Protein AF-A0A7S2WG64-F1 (afdb_monomer_lite)

Organism: NCBI:txid49252

pLDDT: mean 85.02, std 13.01, range [34.84, 96.38]

Structure (mmCIF, N/CA/C/O backbone):
data_AF-A0A7S2WG64-F1
#
_entry.id   AF-A0A7S2WG64-F1
#
loop_
_atom_site.group_PDB
_atom_site.id
_atom_site.type_symbol
_atom_site.label_atom_id
_atom_site.label_alt_id
_atom_site.label_comp_id
_atom_site.label_asym_id
_atom_site.label_entity_id
_atom_site.label_seq_id
_atom_site.pdbx_PDB_ins_code
_atom_site.Cartn_x
_atom_site.Cartn_y
_atom_site.Cartn_z
_atom_site.occupancy
_atom_site.B_iso_or_equiv
_atom_site.auth_seq_id
_atom_site.auth_comp_id
_atom_site.auth_asym_id
_atom_site.auth_atom_id
_atom_site.pdbx_PDB_model_num
ATOM 1 N N . GLY A 1 1 ? -9.092 -29.461 -6.034 1.00 37.94 1 GLY A N 1
ATOM 2 C CA . GLY A 1 1 ? -9.936 -28.316 -5.658 1.00 37.94 1 GLY A CA 1
ATOM 3 C C . GLY A 1 1 ? -10.326 -27.596 -6.922 1.00 37.94 1 GLY A C 1
ATOM 4 O O . GLY A 1 1 ? -9.436 -27.170 -7.643 1.00 37.94 1 GLY A O 1
ATOM 5 N N . ALA A 1 2 ? -11.615 -27.553 -7.245 1.00 40.12 2 ALA A N 1
ATOM 6 C CA . ALA A 1 2 ? -12.096 -26.794 -8.390 1.00 40.12 2 ALA A CA 1
ATOM 7 C C . ALA A 1 2 ? -12.189 -25.322 -7.969 1.00 40.12 2 ALA A C 1
ATOM 9 O O . ALA A 1 2 ? -13.076 -24.960 -7.202 1.00 40.12 2 ALA A O 1
ATOM 10 N N . PHE A 1 3 ? -11.237 -24.498 -8.409 1.00 48.03 3 PHE A N 1
ATOM 11 C CA . PHE A 1 3 ? -11.388 -23.047 -8.340 1.00 48.03 3 PHE A CA 1
ATOM 12 C C . PHE A 1 3 ? -12.544 -22.664 -9.262 1.00 48.03 3 PHE A C 1
ATOM 14 O O . PHE A 1 3 ? -12.529 -22.994 -10.450 1.00 48.03 3 PHE A O 1
ATOM 21 N N . ASN A 1 4 ? -13.569 -22.025 -8.705 1.00 42.00 4 ASN A N 1
ATOM 22 C CA . ASN A 1 4 ? -14.711 -21.574 -9.479 1.00 42.00 4 ASN A CA 1
ATOM 23 C C . ASN A 1 4 ? -14.292 -20.348 -10.305 1.00 42.00 4 ASN A C 1
ATOM 25 O O . ASN A 1 4 ? -14.111 -19.258 -9.776 1.00 42.00 4 ASN A O 1
ATOM 29 N N . THR A 1 5 ? -14.086 -20.536 -11.606 1.00 48.66 5 THR A N 1
ATOM 30 C CA . THR A 1 5 ? -13.550 -19.520 -12.531 1.00 48.66 5 THR A CA 1
ATOM 31 C C . THR A 1 5 ? -14.587 -18.483 -12.980 1.00 48.66 5 THR A C 1
ATOM 33 O O . THR A 1 5 ? -14.301 -17.667 -13.853 1.00 48.66 5 THR A O 1
ATOM 36 N N . THR A 1 6 ? -15.787 -18.486 -12.390 1.00 53.03 6 THR A N 1
ATOM 37 C CA . THR A 1 6 ? -16.859 -17.521 -12.686 1.00 53.03 6 THR A CA 1
ATOM 38 C C . THR A 1 6 ? -16.843 -16.272 -11.805 1.00 53.03 6 THR A C 1
ATOM 40 O O . THR A 1 6 ? -17.681 -15.392 -11.999 1.00 53.03 6 THR A O 1
ATOM 43 N N . GLU A 1 7 ? -15.941 -16.172 -10.826 1.00 57.94 7 GLU A N 1
ATOM 44 C CA . GLU A 1 7 ? -15.803 -14.951 -10.026 1.00 57.94 7 GLU A CA 1
ATOM 45 C C . GLU A 1 7 ? -15.324 -13.781 -10.898 1.00 57.94 7 GLU A C 1
ATOM 47 O O . GLU A 1 7 ? -14.454 -13.927 -11.762 1.00 57.94 7 GLU A O 1
ATOM 52 N N . ARG A 1 8 ? -15.931 -12.601 -10.706 1.00 59.97 8 ARG A N 1
ATOM 53 C CA . ARG A 1 8 ? -15.567 -11.398 -11.462 1.00 59.97 8 ARG A CA 1
ATOM 54 C C . ARG A 1 8 ? -14.109 -11.052 -11.173 1.00 59.97 8 ARG A C 1
ATOM 56 O O . ARG A 1 8 ? -13.740 -10.757 -10.041 1.00 59.97 8 ARG A O 1
ATOM 63 N N . LYS A 1 9 ? -13.291 -11.048 -12.225 1.00 69.25 9 LYS A N 1
ATOM 64 C CA . LYS A 1 9 ? -11.920 -10.540 -12.175 1.00 69.25 9 LYS A CA 1
ATOM 65 C C . LYS A 1 9 ? -11.950 -9.089 -11.676 1.00 69.25 9 LYS A C 1
ATOM 67 O O . LYS A 1 9 ? -12.721 -8.298 -12.214 1.00 69.25 9 LYS A O 1
ATOM 72 N N . HIS A 1 10 ? -11.102 -8.755 -10.701 1.00 81.25 10 HIS A N 1
ATOM 73 C CA . HIS A 1 10 ? -10.956 -7.391 -10.169 1.00 81.25 10 HIS A CA 1
ATOM 74 C C . HIS A 1 10 ? -12.250 -6.818 -9.563 1.00 81.25 10 HIS A C 1
ATOM 76 O O . HIS A 1 10 ? -12.672 -5.716 -9.909 1.00 81.25 10 HIS A O 1
ATOM 82 N N . ALA A 1 11 ? -12.914 -7.584 -8.703 1.00 84.88 11 ALA A N 1
ATOM 83 C CA . ALA A 1 11 ? -14.131 -7.144 -8.036 1.00 84.88 11 ALA A CA 1
ATOM 84 C C . ALA A 1 11 ? -14.027 -7.327 -6.526 1.00 84.88 11 ALA A C 1
ATOM 86 O O . ALA A 1 11 ? -13.289 -8.185 -6.042 1.00 84.88 11 ALA A O 1
ATOM 87 N N . ASP A 1 12 ? -14.816 -6.536 -5.811 1.00 89.00 12 ASP A N 1
ATOM 88 C CA . ASP A 1 12 ? -15.010 -6.707 -4.381 1.00 89.00 12 ASP A CA 1
ATOM 89 C C . ASP A 1 12 ? -15.792 -7.989 -4.100 1.00 89.00 12 ASP A C 1
ATOM 91 O O . ASP A 1 12 ? -16.709 -8.358 -4.844 1.00 89.00 12 ASP A O 1
ATOM 95 N N . ILE A 1 13 ? -15.440 -8.659 -3.007 1.00 89.81 13 ILE A N 1
ATOM 96 C CA . ILE A 1 13 ? -16.068 -9.910 -2.589 1.00 89.81 13 ILE A CA 1
ATOM 97 C C . ILE A 1 13 ? -16.433 -9.791 -1.115 1.00 89.81 13 ILE A C 1
ATOM 99 O O . ILE A 1 13 ? -15.607 -9.406 -0.293 1.00 89.81 13 ILE A O 1
ATOM 103 N N . LEU A 1 14 ? -17.667 -10.151 -0.777 1.00 89.31 14 LEU A N 1
ATOM 104 C CA . LEU A 1 14 ? -18.122 -10.277 0.600 1.00 89.31 14 LEU A CA 1
ATOM 105 C C . LEU A 1 14 ? -18.472 -11.739 0.862 1.00 89.31 14 LEU A C 1
ATOM 107 O O . LEU A 1 14 ? -19.329 -12.307 0.185 1.00 89.31 14 LEU A O 1
ATOM 111 N N . ILE A 1 15 ? -17.807 -12.340 1.843 1.00 89.50 15 ILE A N 1
ATOM 112 C CA . ILE A 1 15 ? -18.024 -13.726 2.257 1.00 89.50 15 ILE A CA 1
ATOM 113 C C . ILE A 1 15 ? -18.301 -13.740 3.759 1.00 89.50 15 ILE A C 1
ATOM 115 O O . ILE A 1 15 ? -17.719 -12.975 4.525 1.00 89.50 15 ILE A O 1
ATOM 119 N N . SER A 1 16 ? -19.196 -14.618 4.200 1.00 90.62 16 SER A N 1
ATOM 120 C CA . SER A 1 16 ? -19.395 -14.908 5.621 1.00 90.62 16 SER A CA 1
ATOM 121 C C . SER A 1 16 ? -19.211 -16.401 5.867 1.00 90.62 16 SER A C 1
ATOM 123 O O . SER A 1 16 ? -19.825 -17.221 5.185 1.00 90.62 16 SER A O 1
ATOM 125 N N . ILE A 1 17 ? -18.338 -16.754 6.810 1.00 89.44 17 ILE A N 1
ATOM 126 C CA . ILE A 1 17 ? -18.027 -18.133 7.201 1.00 89.44 17 ILE A CA 1
ATOM 127 C C . ILE A 1 17 ? -18.293 -18.251 8.703 1.00 89.44 17 ILE A C 1
ATOM 129 O O . ILE A 1 17 ? -17.467 -17.852 9.522 1.00 89.44 17 ILE A O 1
ATOM 133 N N . GLY A 1 18 ? -19.468 -18.773 9.065 1.00 91.31 18 GLY A N 1
ATOM 134 C CA . GLY A 1 18 ? -19.950 -18.706 10.447 1.00 91.31 18 GLY A CA 1
ATOM 135 C C . GLY A 1 18 ? -20.104 -17.248 10.883 1.00 91.31 18 GLY A C 1
ATOM 136 O O . GLY A 1 18 ? -20.758 -16.471 10.189 1.00 91.31 18 GLY A O 1
ATOM 137 N N . ASP A 1 19 ? -19.446 -16.881 11.981 1.00 89.75 19 ASP A N 1
ATOM 138 C CA . ASP A 1 19 ? -19.442 -15.513 12.514 1.00 89.75 19 ASP A CA 1
ATOM 139 C C . ASP A 1 19 ? -18.352 -14.621 11.890 1.00 89.75 19 ASP A C 1
ATOM 141 O O . ASP A 1 19 ? -18.308 -13.417 12.141 1.00 89.75 19 ASP A O 1
ATOM 145 N N . ILE A 1 20 ? -17.475 -15.187 11.051 1.00 88.88 20 ILE A N 1
ATOM 146 C CA . ILE A 1 20 ? -16.401 -14.445 10.386 1.00 88.88 20 ILE A CA 1
ATOM 147 C C . ILE A 1 20 ? -16.964 -13.763 9.142 1.00 88.88 20 ILE A C 1
ATOM 149 O O . ILE A 1 20 ? -17.446 -14.430 8.223 1.00 88.88 20 ILE A O 1
ATOM 153 N N . LYS A 1 21 ? -16.841 -12.436 9.076 1.00 90.88 21 LYS A N 1
ATOM 154 C CA . LYS A 1 21 ? -17.128 -11.641 7.877 1.00 90.88 21 LYS A CA 1
ATOM 155 C C . LYS A 1 21 ? -15.815 -11.262 7.204 1.00 90.88 21 LYS A C 1
ATOM 157 O O . LYS A 1 21 ? -14.986 -10.588 7.802 1.00 90.88 21 LYS A O 1
ATOM 162 N N . LEU A 1 22 ? -15.634 -11.697 5.961 1.00 91.31 22 LEU A N 1
ATOM 163 C CA . LEU A 1 22 ? -14.474 -11.373 5.141 1.00 91.31 22 LEU A CA 1
ATOM 164 C C . LEU A 1 22 ? -14.907 -10.466 3.991 1.00 91.31 22 LEU A C 1
ATOM 166 O O . LEU A 1 22 ? -15.726 -10.862 3.160 1.00 91.31 22 LEU A O 1
ATOM 170 N N . THR A 1 23 ? -14.305 -9.285 3.920 1.00 91.94 23 THR A N 1
ATOM 171 C CA . THR A 1 23 ? -14.476 -8.356 2.802 1.00 91.94 23 THR A CA 1
ATOM 172 C C . THR A 1 23 ? -13.160 -8.248 2.048 1.00 91.94 23 THR A C 1
ATOM 174 O O . THR A 1 23 ? -12.160 -7.786 2.588 1.00 91.94 23 THR A O 1
ATOM 177 N N . PHE A 1 24 ? -13.160 -8.660 0.787 1.00 92.25 24 PHE A N 1
ATOM 178 C CA . PHE A 1 24 ? -12.094 -8.371 -0.157 1.00 92.25 24 PHE A CA 1
ATOM 179 C C . PHE A 1 24 ? -12.447 -7.099 -0.924 1.00 92.25 24 PHE A C 1
ATOM 181 O O . PHE A 1 24 ? -13.519 -7.020 -1.528 1.00 92.25 24 PHE A O 1
ATOM 188 N N . ARG A 1 25 ? -11.541 -6.122 -0.913 1.00 93.44 25 ARG A N 1
ATOM 189 C CA . ARG A 1 25 ? -11.639 -4.896 -1.711 1.00 93.44 25 ARG A CA 1
ATOM 190 C C . ARG A 1 25 ? -10.555 -4.927 -2.777 1.00 93.44 25 ARG A C 1
ATOM 192 O O . ARG A 1 25 ? -9.377 -5.069 -2.449 1.00 93.44 25 ARG A O 1
ATOM 199 N N . TRP A 1 26 ? -10.935 -4.807 -4.044 1.00 92.94 26 TRP A N 1
ATOM 200 C CA . TRP A 1 26 ? -9.958 -4.722 -5.124 1.00 92.94 26 TRP A CA 1
ATOM 201 C C . TRP A 1 26 ? -9.376 -3.305 -5.188 1.00 92.94 26 TRP A C 1
ATOM 203 O O . TRP A 1 26 ? -9.976 -2.401 -5.763 1.00 92.94 26 TRP A O 1
ATOM 213 N N . ALA A 1 27 ? -8.192 -3.129 -4.602 1.00 94.44 27 ALA A N 1
ATOM 214 C CA . ALA A 1 27 ? -7.471 -1.859 -4.543 1.00 94.44 27 ALA A CA 1
ATOM 215 C C . ALA A 1 27 ? -6.012 -2.055 -5.008 1.00 94.44 27 ALA A C 1
ATOM 217 O O . ALA A 1 27 ? -5.118 -2.274 -4.184 1.00 94.44 27 ALA A O 1
ATOM 218 N N . PRO A 1 28 ? -5.758 -2.083 -6.329 1.00 91.88 28 PRO A N 1
ATOM 219 C CA . PRO A 1 28 ? -4.456 -2.462 -6.867 1.00 91.88 28 PRO A CA 1
ATOM 220 C C . PRO A 1 28 ? -3.370 -1.411 -6.622 1.00 91.88 28 PRO A C 1
ATOM 222 O O . PRO A 1 28 ? -2.216 -1.791 -6.445 1.00 91.88 28 PRO A O 1
ATOM 225 N N . LEU A 1 29 ? -3.712 -0.119 -6.610 1.00 94.25 29 LEU A N 1
ATOM 226 C CA . LEU A 1 29 ? -2.751 0.971 -6.440 1.00 94.25 29 LEU A CA 1
ATOM 227 C C . LEU A 1 29 ? -2.775 1.527 -5.013 1.00 94.25 29 LEU A C 1
ATOM 229 O O . LEU A 1 29 ? -3.802 1.487 -4.333 1.00 94.25 29 LEU A O 1
ATOM 233 N N . ALA A 1 30 ? -1.676 2.147 -4.586 1.00 93.62 30 ALA A N 1
ATOM 234 C CA . ALA A 1 30 ? -1.572 2.819 -3.291 1.00 93.62 30 ALA A CA 1
ATOM 235 C C . ALA A 1 30 ? -2.653 3.895 -3.092 1.00 93.62 30 ALA A C 1
ATOM 237 O O . ALA A 1 30 ? -3.121 4.102 -1.974 1.00 93.62 30 ALA A O 1
ATOM 238 N N . VAL A 1 31 ? -3.080 4.562 -4.170 1.00 95.19 31 VAL A N 1
ATOM 239 C CA . VAL A 1 31 ? -4.172 5.547 -4.125 1.00 95.19 31 VAL A CA 1
ATOM 240 C C . VAL A 1 31 ? -5.526 4.885 -3.858 1.00 95.19 31 VAL A C 1
ATOM 242 O O . VAL A 1 31 ? -6.316 5.408 -3.075 1.00 95.19 31 VAL A O 1
ATOM 245 N N . ASP A 1 32 ? -5.772 3.707 -4.433 1.00 95.69 32 ASP A N 1
ATOM 246 C CA . ASP A 1 32 ? -7.004 2.949 -4.203 1.00 95.69 32 ASP A CA 1
ATOM 247 C C . ASP A 1 32 ? -7.038 2.432 -2.762 1.00 95.69 32 ASP A C 1
ATOM 249 O O . ASP A 1 32 ? -8.048 2.548 -2.072 1.00 95.69 32 ASP A O 1
ATOM 253 N N . GLN A 1 33 ? -5.902 1.918 -2.283 1.00 95.44 33 GLN A N 1
ATOM 254 C CA . GLN A 1 33 ? -5.737 1.424 -0.914 1.00 95.44 33 GLN A CA 1
ATOM 255 C C . GLN A 1 33 ? -5.942 2.545 0.103 1.00 95.44 33 GLN A C 1
ATOM 257 O O . GLN A 1 33 ? -6.618 2.344 1.108 1.00 95.44 33 GLN A O 1
ATOM 262 N N . LEU A 1 34 ? -5.409 3.738 -0.182 1.00 96.00 34 LEU A N 1
ATOM 263 C CA . LEU A 1 34 ? -5.615 4.931 0.633 1.00 96.00 34 LEU A CA 1
ATOM 264 C C . LEU A 1 34 ? -7.097 5.300 0.725 1.00 96.00 34 LEU A C 1
ATOM 266 O O . LEU A 1 34 ? -7.585 5.574 1.818 1.00 96.00 34 LEU A O 1
ATOM 270 N N . ASN A 1 35 ? -7.809 5.301 -0.402 1.00 96.38 35 ASN A N 1
ATOM 271 C CA . ASN A 1 35 ? -9.234 5.630 -0.427 1.00 96.38 35 ASN A CA 1
ATOM 272 C C . ASN A 1 35 ? -10.057 4.607 0.366 1.00 96.38 35 ASN A C 1
ATOM 274 O O . ASN A 1 35 ? -10.860 4.999 1.206 1.00 96.38 35 ASN A O 1
ATOM 278 N N . VAL A 1 36 ? -9.798 3.309 0.175 1.00 95.06 36 VAL A N 1
ATOM 279 C CA . VAL A 1 36 ? -10.476 2.247 0.935 1.00 95.06 36 VAL A CA 1
ATOM 280 C C . VAL A 1 36 ? -10.195 2.371 2.433 1.00 95.06 36 VAL A C 1
ATOM 282 O O . VA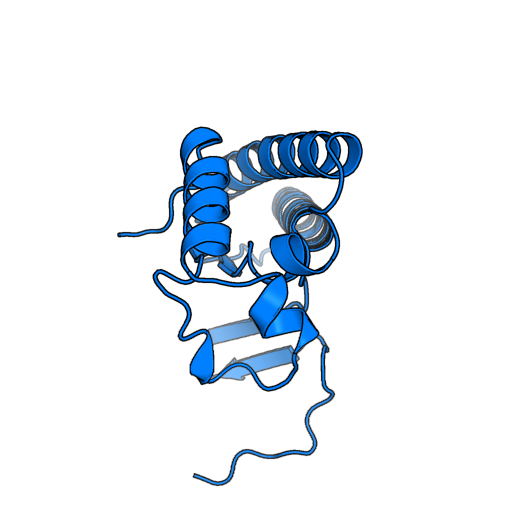L A 1 36 ? -11.107 2.210 3.239 1.00 95.06 36 VAL A O 1
ATOM 285 N N . LEU A 1 37 ? -8.957 2.675 2.830 1.00 94.19 37 LEU A N 1
ATOM 286 C CA . LEU A 1 37 ? -8.614 2.794 4.245 1.00 94.19 37 LEU A CA 1
ATOM 287 C C . LEU A 1 37 ? -9.265 4.021 4.900 1.00 94.19 37 LEU A C 1
ATOM 289 O O . LEU A 1 37 ? -9.743 3.915 6.027 1.00 94.19 37 LEU A O 1
ATOM 293 N N . LYS A 1 38 ? -9.367 5.146 4.177 1.00 94.94 38 LYS A N 1
ATOM 294 C CA . LYS A 1 38 ? -10.130 6.324 4.623 1.00 94.94 38 LYS A CA 1
ATOM 295 C C . LYS A 1 38 ? -11.601 5.993 4.844 1.00 94.94 38 LYS A C 1
ATOM 297 O O . LYS A 1 38 ? -12.124 6.286 5.911 1.00 94.94 38 LYS A O 1
ATOM 302 N N . GLU A 1 39 ? -12.242 5.321 3.886 1.00 92.50 39 GLU A N 1
ATOM 303 C CA . GLU A 1 39 ? -13.641 4.888 4.018 1.00 92.50 39 GLU A CA 1
ATOM 304 C C . GLU A 1 39 ? -13.851 4.001 5.258 1.00 92.50 39 GLU A C 1
ATOM 306 O O . GLU A 1 39 ? -14.831 4.167 5.985 1.00 92.50 39 GLU A O 1
ATOM 311 N N . LEU A 1 40 ? -12.925 3.073 5.526 1.00 90.50 40 LEU A N 1
ATOM 312 C CA . LEU A 1 40 ? -12.981 2.198 6.703 1.00 90.50 40 LEU A CA 1
ATOM 313 C C . LEU A 1 40 ? -12.806 2.971 8.017 1.00 90.50 40 LEU A C 1
ATOM 315 O O . LEU A 1 40 ? -13.531 2.715 8.984 1.00 90.50 40 LEU A O 1
ATOM 319 N N . ASN A 1 41 ? -11.868 3.917 8.051 1.00 91.06 41 ASN A N 1
ATOM 320 C CA . ASN A 1 41 ? -11.619 4.761 9.217 1.00 91.06 41 ASN A CA 1
ATOM 321 C C . ASN A 1 41 ? -12.825 5.670 9.509 1.00 91.06 41 ASN A C 1
ATOM 323 O O . ASN A 1 41 ? -13.295 5.720 10.645 1.00 91.06 41 ASN A O 1
ATOM 327 N N . GLU A 1 42 ? -13.395 6.304 8.482 1.00 89.50 42 GLU A N 1
ATOM 328 C CA . GLU A 1 42 ? -14.597 7.142 8.591 1.00 89.50 42 GLU A CA 1
ATOM 329 C C . GLU A 1 42 ? -15.827 6.341 9.051 1.00 89.50 42 GLU A C 1
ATOM 331 O O . GLU A 1 42 ? -16.597 6.794 9.904 1.00 89.50 42 GLU A O 1
ATOM 336 N N . ALA A 1 43 ? -16.012 5.124 8.529 1.00 84.81 43 ALA A N 1
ATOM 337 C CA . ALA A 1 43 ? -17.106 4.248 8.942 1.00 84.81 43 ALA A CA 1
ATOM 338 C C . ALA A 1 43 ? -16.976 3.814 10.412 1.00 84.81 43 ALA A C 1
ATOM 340 O O . ALA A 1 43 ? -17.981 3.726 11.123 1.00 84.81 43 ALA A O 1
ATOM 341 N N . SER A 1 44 ? -15.750 3.595 10.886 1.00 78.50 44 SER A N 1
ATOM 342 C CA . SER A 1 44 ? -15.469 3.206 12.273 1.00 78.50 44 SER A CA 1
ATOM 343 C C . SER A 1 44 ? -15.713 4.355 13.262 1.00 78.50 44 SER A C 1
ATOM 345 O O . SER A 1 44 ? -16.256 4.129 14.344 1.00 78.50 44 SER A O 1
ATOM 347 N N . ASP A 1 45 ? -15.431 5.601 12.865 1.00 72.69 45 ASP A N 1
ATOM 348 C CA . ASP A 1 45 ? -15.759 6.798 13.657 1.00 72.69 45 ASP A CA 1
ATOM 349 C C . ASP A 1 45 ? -17.280 7.028 13.792 1.00 72.69 45 ASP A C 1
ATOM 351 O O . ASP A 1 45 ? -17.750 7.648 14.752 1.00 72.69 45 ASP A O 1
ATOM 355 N N . SER A 1 46 ? -18.086 6.493 12.868 1.00 65.06 46 SER A N 1
ATOM 356 C CA . SER A 1 46 ? -19.536 6.738 12.792 1.00 65.06 46 SER A CA 1
ATOM 357 C C . SER A 1 46 ? -20.406 5.993 13.830 1.00 65.06 46 SER A C 1
ATOM 359 O O . SER A 1 46 ? -21.634 6.034 13.744 1.00 65.06 46 SER A O 1
ATOM 361 N N . LYS A 1 47 ? -19.812 5.361 14.858 1.00 54.88 47 LYS A N 1
ATOM 362 C CA . LYS A 1 47 ? -20.501 4.565 15.908 1.00 54.88 47 LYS A CA 1
ATOM 363 C C . LYS A 1 47 ? -21.364 3.409 15.376 1.00 54.88 47 LYS A C 1
ATOM 365 O O . LYS A 1 47 ? -22.317 2.999 16.039 1.00 54.88 47 LYS A O 1
ATOM 370 N N . SER A 1 48 ? -21.058 2.878 14.193 1.00 57.53 48 SER A N 1
ATOM 371 C CA . SER A 1 48 ? -21.654 1.614 13.757 1.00 57.53 48 SER A CA 1
ATOM 372 C C . SER A 1 48 ? -21.006 0.461 14.538 1.00 57.53 48 SER A C 1
ATOM 374 O O . SER A 1 48 ? -19.786 0.420 14.659 1.00 57.53 48 SER A O 1
ATOM 376 N N . ASP A 1 49 ? -21.807 -0.467 15.068 1.00 54.59 49 ASP A N 1
ATOM 377 C CA . ASP A 1 49 ? -21.373 -1.615 15.895 1.00 54.59 49 ASP A CA 1
ATOM 378 C C . ASP A 1 49 ? -20.445 -2.622 15.172 1.00 54.59 49 ASP A C 1
ATOM 380 O O . ASP A 1 49 ? -20.119 -3.673 15.721 1.00 54.59 49 ASP A O 1
ATOM 384 N N . SER A 1 50 ? -20.017 -2.352 13.934 1.00 61.75 50 SER A N 1
ATOM 385 C CA . SER A 1 50 ? -19.061 -3.193 13.213 1.00 61.75 50 SER A CA 1
ATOM 386 C C . SER A 1 50 ? -17.694 -2.522 13.134 1.00 61.75 50 SER A C 1
ATOM 388 O O . SER A 1 50 ? -17.385 -1.829 12.163 1.00 61.75 50 SER A O 1
ATOM 390 N N . THR A 1 51 ? -16.866 -2.749 14.148 1.00 74.94 51 THR A N 1
ATOM 391 C CA . THR A 1 51 ? -15.430 -2.469 14.069 1.00 74.94 51 THR A CA 1
ATOM 392 C C . THR A 1 51 ? -14.761 -3.523 13.190 1.00 74.94 51 THR A C 1
ATOM 394 O O . THR A 1 51 ? -15.088 -4.705 13.276 1.00 74.94 51 THR A O 1
ATOM 397 N N . THR A 1 52 ? -13.834 -3.112 12.326 1.00 88.31 52 THR A N 1
ATOM 398 C CA . THR A 1 52 ? -13.022 -4.070 11.564 1.00 88.31 52 THR A CA 1
ATOM 399 C C . THR A 1 52 ? -11.928 -4.622 12.474 1.00 88.31 52 THR A C 1
ATOM 401 O O . THR A 1 52 ? -11.109 -3.851 12.963 1.00 88.31 52 THR A O 1
ATOM 404 N N . ASP A 1 53 ? -11.886 -5.936 12.697 1.00 91.25 53 ASP A N 1
ATOM 405 C CA . ASP A 1 53 ? -10.915 -6.544 13.624 1.00 91.25 53 ASP A CA 1
ATOM 406 C C . ASP A 1 53 ? -9.488 -6.628 13.057 1.00 91.25 53 ASP A C 1
ATOM 408 O O . ASP A 1 53 ? -8.515 -6.701 13.805 1.00 91.25 53 ASP A O 1
ATOM 412 N N . LEU A 1 54 ? -9.354 -6.670 11.729 1.00 92.50 54 LEU A N 1
ATOM 413 C CA . LEU A 1 54 ? -8.077 -6.768 11.026 1.00 92.50 54 LEU A CA 1
ATOM 414 C C . LEU A 1 54 ? -8.229 -6.270 9.589 1.00 92.50 54 LEU A C 1
ATOM 416 O O . LEU A 1 54 ? -9.151 -6.669 8.878 1.00 92.50 54 LEU A O 1
ATOM 420 N N . VAL A 1 55 ? -7.268 -5.471 9.137 1.00 94.25 55 VAL A N 1
ATOM 421 C CA . VAL A 1 55 ? -7.121 -5.082 7.734 1.00 94.25 55 VAL A CA 1
ATOM 422 C C . VAL A 1 55 ? -5.826 -5.685 7.202 1.00 94.25 55 VAL A C 1
ATOM 424 O O . VAL A 1 55 ? -4.764 -5.517 7.794 1.00 94.25 55 VAL A O 1
ATOM 427 N N . VAL A 1 56 ? -5.891 -6.381 6.069 1.00 94.00 56 VAL A N 1
ATOM 428 C CA . VAL A 1 56 ? -4.704 -6.887 5.367 1.00 94.00 56 VAL A CA 1
ATOM 429 C C . VAL A 1 56 ? -4.610 -6.177 4.028 1.00 94.00 56 VAL A C 1
ATOM 431 O O . VAL A 1 56 ? -5.548 -6.240 3.234 1.00 94.00 56 VAL A O 1
ATOM 434 N N . ILE A 1 57 ? -3.486 -5.510 3.770 1.00 93.69 57 ILE A N 1
ATOM 435 C CA . ILE A 1 57 ? -3.272 -4.755 2.534 1.00 93.69 57 ILE A CA 1
ATOM 436 C C . ILE A 1 57 ? -2.079 -5.338 1.789 1.00 93.69 57 ILE A C 1
ATOM 438 O O . ILE A 1 57 ? -0.983 -5.423 2.335 1.00 93.69 57 ILE A O 1
ATOM 442 N N . GLY A 1 58 ? -2.300 -5.733 0.536 1.00 90.25 58 GLY A N 1
ATOM 443 C CA . GLY A 1 58 ? -1.244 -6.126 -0.393 1.00 90.25 58 GLY A CA 1
ATOM 444 C C . GLY A 1 58 ? -0.970 -5.009 -1.397 1.00 90.25 58 GLY A C 1
ATOM 445 O O . GLY A 1 58 ? -1.898 -4.616 -2.098 1.00 90.25 58 GLY A O 1
ATOM 446 N N . GLY A 1 59 ? 0.270 -4.525 -1.504 1.00 87.94 59 GLY A N 1
ATOM 447 C CA . GLY A 1 59 ? 0.595 -3.379 -2.367 1.00 87.94 59 GLY A CA 1
ATOM 448 C C . GLY A 1 59 ? 1.983 -3.407 -3.012 1.00 87.94 59 G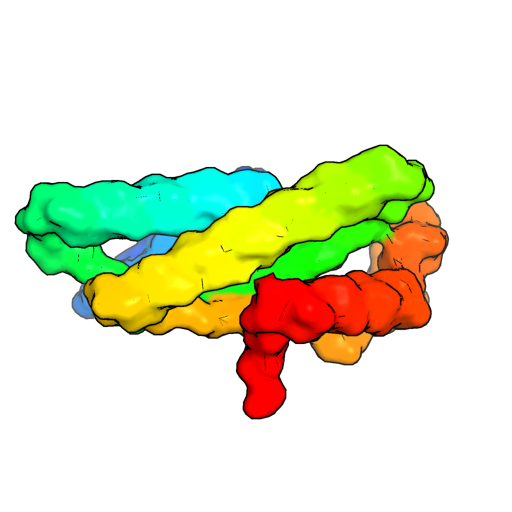LY A C 1
ATOM 449 O O . GLY A 1 59 ? 2.765 -4.344 -2.834 1.00 87.94 59 GLY A O 1
ATOM 450 N N . GLY A 1 60 ? 2.281 -2.383 -3.818 1.00 88.25 60 GLY A N 1
ATOM 451 C CA . GLY A 1 60 ? 3.603 -2.107 -4.393 1.00 88.25 60 GLY A CA 1
ATOM 452 C C . GLY A 1 60 ? 3.860 -2.705 -5.778 1.00 88.25 60 GLY A C 1
ATOM 453 O O . GLY A 1 60 ? 4.582 -2.121 -6.579 1.00 88.25 60 GLY A O 1
ATOM 454 N N . THR A 1 61 ? 3.256 -3.849 -6.110 1.00 88.56 61 THR A N 1
ATOM 455 C CA . THR A 1 61 ? 3.531 -4.522 -7.397 1.00 88.56 61 THR A CA 1
ATOM 456 C C . THR A 1 61 ? 2.864 -3.818 -8.579 1.00 88.56 61 THR A C 1
ATOM 458 O O . THR A 1 61 ? 3.499 -3.563 -9.599 1.00 88.56 61 THR A O 1
ATOM 461 N N . TRP A 1 62 ? 1.581 -3.481 -8.439 1.00 89.50 62 TRP A N 1
ATOM 462 C CA . TRP A 1 62 ? 0.848 -2.719 -9.453 1.00 89.50 62 TRP A CA 1
ATOM 463 C C . TRP A 1 62 ? 1.306 -1.263 -9.506 1.00 89.50 62 TRP A C 1
ATOM 465 O O . TRP A 1 62 ? 1.356 -0.687 -10.590 1.00 89.50 62 TRP A O 1
ATOM 475 N N . ASP A 1 63 ? 1.714 -0.704 -8.363 1.00 90.25 63 ASP A N 1
ATOM 476 C CA . ASP A 1 63 ? 2.320 0.622 -8.301 1.00 90.25 63 ASP A CA 1
ATOM 477 C C . ASP A 1 63 ? 3.576 0.701 -9.170 1.00 90.25 63 ASP A C 1
ATOM 479 O O . ASP A 1 63 ? 3.684 1.570 -10.036 1.00 90.25 63 ASP A O 1
ATOM 483 N N . ARG A 1 64 ? 4.487 -0.270 -9.004 1.00 89.31 64 ARG A N 1
ATOM 484 C CA . ARG A 1 64 ? 5.727 -0.352 -9.784 1.00 89.31 64 ARG A CA 1
ATOM 485 C C . ARG A 1 64 ? 5.470 -0.458 -11.287 1.00 89.31 64 ARG A C 1
ATOM 487 O O . ARG A 1 64 ? 6.228 0.126 -12.061 1.00 89.31 64 ARG A O 1
ATOM 494 N N . LEU A 1 65 ? 4.439 -1.212 -11.672 1.00 87.56 65 LEU A N 1
ATOM 495 C CA . LEU A 1 65 ? 4.105 -1.491 -13.066 1.00 87.56 65 LEU A CA 1
ATOM 496 C C . LEU A 1 65 ? 3.457 -0.295 -13.777 1.00 87.56 65 LEU A C 1
ATOM 498 O O . LEU A 1 65 ? 3.751 -0.063 -14.943 1.00 87.56 65 LEU A O 1
ATOM 502 N N . HIS A 1 66 ? 2.573 0.445 -13.103 1.00 87.00 66 HIS A N 1
ATOM 503 C CA . HIS A 1 66 ? 1.693 1.405 -13.781 1.00 87.00 66 HIS A CA 1
ATOM 504 C C . HIS A 1 66 ? 1.906 2.872 -13.406 1.00 87.00 66 HIS A C 1
ATOM 506 O O . HIS A 1 66 ? 1.551 3.740 -14.199 1.00 87.00 66 HIS A O 1
ATOM 512 N N . VAL A 1 67 ? 2.450 3.172 -12.224 1.00 84.19 67 VAL A N 1
ATOM 513 C CA . VAL A 1 67 ? 2.483 4.544 -11.676 1.00 84.19 67 VAL A CA 1
ATOM 514 C C . VAL A 1 67 ? 3.834 4.882 -11.039 1.00 84.19 67 VAL A C 1
ATOM 516 O O . VAL A 1 67 ? 3.909 5.619 -10.060 1.00 84.19 67 VAL A O 1
ATOM 519 N N . TYR A 1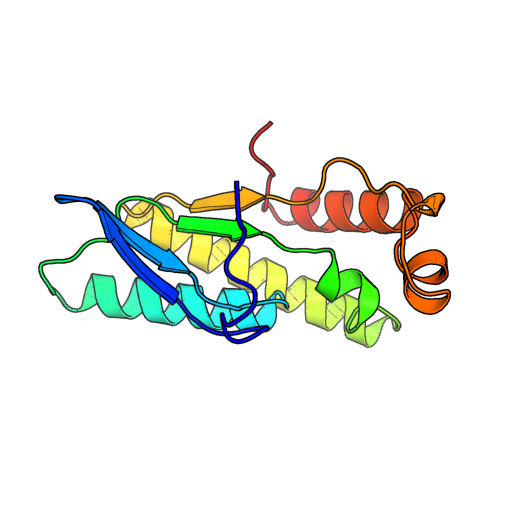 68 ? 4.917 4.317 -11.581 1.00 86.50 68 TYR A N 1
ATOM 520 C CA . TYR A 1 68 ? 6.276 4.514 -11.068 1.00 86.50 68 TYR A CA 1
ATOM 521 C C . TYR A 1 68 ? 7.318 4.610 -12.195 1.00 86.50 68 TYR A C 1
ATOM 523 O O . TYR A 1 68 ? 8.366 3.962 -12.153 1.00 86.50 68 TYR A O 1
ATOM 531 N N . SER A 1 69 ? 7.005 5.375 -13.246 1.00 84.69 69 SER A N 1
ATOM 532 C CA . SER A 1 69 ? 7.833 5.453 -14.461 1.00 84.69 69 SER A CA 1
ATOM 533 C C . SER A 1 69 ? 8.680 6.722 -14.534 1.00 84.69 69 SER A C 1
ATOM 535 O O . SER A 1 69 ? 9.827 6.664 -14.971 1.00 84.69 69 SER A O 1
ATOM 537 N N . THR A 1 70 ? 8.139 7.863 -14.106 1.00 88.00 70 THR A N 1
ATOM 538 C CA . THR A 1 70 ? 8.821 9.167 -14.141 1.00 88.00 70 THR A CA 1
ATOM 539 C C . THR A 1 70 ? 9.116 9.686 -12.736 1.00 88.00 70 THR A C 1
ATOM 541 O O . THR A 1 70 ? 8.496 9.247 -11.771 1.00 88.00 70 THR A O 1
ATOM 544 N N . ASP A 1 71 ? 10.034 10.644 -12.597 1.00 88.75 71 ASP A N 1
ATOM 545 C CA . ASP A 1 71 ? 10.326 11.273 -11.298 1.00 88.75 71 ASP A CA 1
ATOM 546 C C . ASP A 1 71 ? 9.078 11.929 -10.675 1.00 88.75 71 ASP A C 1
ATOM 548 O O . ASP A 1 71 ? 8.889 11.887 -9.459 1.00 88.75 71 ASP A O 1
ATOM 552 N N . GLU A 1 72 ? 8.195 12.487 -11.509 1.00 91.25 72 GLU A N 1
ATOM 553 C CA . GLU A 1 72 ? 6.912 13.049 -11.074 1.00 91.25 72 GLU A CA 1
ATOM 554 C C . GLU A 1 72 ? 5.982 11.963 -10.512 1.00 91.25 72 GLU A C 1
ATOM 556 O O . GLU A 1 72 ? 5.433 12.125 -9.418 1.00 91.25 72 GLU A O 1
ATOM 561 N N . ASP A 1 73 ? 5.870 10.821 -11.201 1.00 89.88 73 ASP A N 1
ATOM 562 C CA . ASP A 1 73 ? 5.092 9.673 -10.720 1.00 89.88 73 ASP A CA 1
ATOM 563 C C . ASP A 1 73 ? 5.647 9.144 -9.394 1.00 89.88 73 ASP A C 1
ATOM 565 O O . ASP A 1 73 ? 4.892 8.837 -8.472 1.00 89.88 73 ASP A O 1
ATOM 569 N N . GLN A 1 74 ? 6.975 9.078 -9.265 1.00 91.38 74 GLN A N 1
ATOM 570 C CA . GLN A 1 74 ? 7.630 8.611 -8.046 1.00 91.38 74 GLN A CA 1
ATOM 571 C C . GLN A 1 74 ? 7.340 9.528 -6.855 1.00 91.38 74 GLN A C 1
ATOM 573 O O . GLN A 1 74 ? 7.077 9.032 -5.756 1.00 91.38 74 GLN A O 1
ATOM 578 N N . GLU A 1 75 ? 7.369 10.849 -7.042 1.00 92.69 75 GLU A N 1
ATOM 579 C CA . GLU A 1 75 ? 7.047 11.797 -5.972 1.00 92.69 75 GLU A CA 1
ATOM 580 C C . GLU A 1 75 ? 5.556 11.744 -5.608 1.00 92.69 75 GLU A C 1
ATOM 582 O O . GLU A 1 75 ? 5.204 11.706 -4.424 1.00 92.69 75 GLU A O 1
ATOM 587 N N . SER A 1 76 ? 4.675 11.645 -6.608 1.00 92.00 76 SER A N 1
ATOM 588 C CA . SER A 1 76 ? 3.235 11.449 -6.403 1.00 92.00 76 SER A CA 1
ATOM 589 C C . SER A 1 76 ? 2.945 10.164 -5.614 1.00 92.00 76 SER A C 1
ATOM 591 O O . SER A 1 76 ? 2.200 10.168 -4.624 1.00 92.00 76 SER A O 1
ATOM 593 N N . HIS A 1 77 ? 3.617 9.069 -5.971 1.00 93.50 77 HIS A N 1
ATOM 594 C CA . HIS A 1 77 ? 3.525 7.799 -5.266 1.00 93.50 77 HIS A CA 1
ATOM 595 C C . HIS A 1 77 ? 4.037 7.918 -3.822 1.00 93.50 77 HIS A C 1
ATOM 597 O O . HIS A 1 77 ? 3.337 7.528 -2.887 1.00 93.50 77 HIS A O 1
ATOM 603 N N . ARG A 1 78 ? 5.200 8.545 -3.591 1.00 93.06 78 ARG A N 1
ATOM 604 C CA . ARG A 1 78 ? 5.728 8.798 -2.234 1.00 93.06 78 ARG A CA 1
ATOM 605 C C . ARG A 1 78 ? 4.767 9.627 -1.385 1.00 93.06 78 ARG A C 1
ATOM 607 O O . ARG A 1 78 ? 4.603 9.341 -0.199 1.00 93.06 78 ARG A O 1
ATOM 614 N N . SER A 1 79 ? 4.133 10.645 -1.964 1.00 94.62 79 SER A N 1
ATOM 615 C CA . SER A 1 79 ? 3.110 11.450 -1.286 1.00 94.62 79 SER A CA 1
ATOM 616 C C . SER A 1 79 ? 1.896 10.605 -0.889 1.00 94.62 79 SER A C 1
ATOM 618 O O . SER A 1 79 ? 1.410 10.699 0.242 1.00 94.62 79 SER A O 1
ATOM 620 N N . THR A 1 80 ? 1.454 9.720 -1.783 1.00 94.94 80 THR A N 1
ATOM 621 C CA . THR A 1 80 ? 0.355 8.781 -1.531 1.00 94.94 80 THR A CA 1
ATOM 622 C C . THR A 1 80 ? 0.702 7.807 -0.407 1.00 94.94 80 THR A C 1
ATOM 624 O O . THR A 1 80 ? -0.063 7.680 0.547 1.00 94.94 80 THR A O 1
ATOM 627 N N . VAL A 1 81 ? 1.889 7.194 -0.439 1.00 93.19 81 VAL A N 1
ATOM 628 C CA . VAL A 1 81 ? 2.346 6.269 0.611 1.00 93.19 81 VAL A CA 1
ATOM 629 C C . VAL A 1 81 ? 2.485 6.980 1.962 1.00 93.19 81 VAL A C 1
ATOM 631 O O . VAL A 1 81 ? 2.077 6.433 2.980 1.00 93.19 81 VAL A O 1
ATOM 634 N N . LYS A 1 82 ? 2.953 8.236 2.004 1.00 94.62 82 LYS A N 1
ATOM 635 C CA . LYS A 1 82 ? 2.976 9.031 3.250 1.00 94.62 82 LYS A CA 1
ATOM 636 C C . LYS A 1 82 ? 1.581 9.240 3.840 1.00 94.62 82 LYS A C 1
ATOM 638 O O . LYS A 1 82 ? 1.432 9.238 5.060 1.00 94.62 82 LYS A O 1
ATOM 643 N N . GLN A 1 83 ? 0.571 9.477 3.002 1.00 95.44 83 GLN A N 1
ATOM 644 C CA . GLN A 1 83 ? -0.815 9.576 3.464 1.00 95.44 83 GLN A CA 1
ATOM 645 C C . GLN A 1 83 ? -1.328 8.219 3.944 1.00 95.44 83 GLN A C 1
ATOM 647 O O . GLN A 1 83 ? -1.949 8.148 4.999 1.00 95.44 83 GLN A O 1
ATOM 652 N N . LEU A 1 84 ? -0.986 7.146 3.234 1.00 94.00 84 LEU A N 1
ATOM 653 C CA . LEU A 1 84 ? -1.342 5.784 3.611 1.00 94.00 84 LEU A CA 1
ATOM 654 C C . LEU A 1 84 ? -0.785 5.408 4.989 1.00 94.00 84 LEU A C 1
ATOM 656 O O . LEU A 1 84 ? -1.529 4.894 5.814 1.00 94.00 84 LEU A O 1
ATOM 660 N N . THR A 1 85 ? 0.468 5.756 5.305 1.00 93.12 85 THR A N 1
ATOM 661 C CA . THR A 1 85 ? 1.050 5.542 6.644 1.00 93.12 85 THR A CA 1
ATOM 662 C C . THR A 1 85 ? 0.248 6.238 7.752 1.00 93.12 85 THR A C 1
ATOM 664 O O . THR A 1 85 ? 0.107 5.701 8.855 1.00 93.12 85 THR A O 1
ATOM 667 N N . LYS A 1 86 ? -0.292 7.436 7.482 1.00 94.44 86 LYS A N 1
ATOM 668 C CA . LYS A 1 86 ? -1.134 8.161 8.449 1.00 94.44 86 LYS A CA 1
ATOM 669 C C . LYS A 1 86 ? -2.447 7.427 8.690 1.00 94.44 86 LYS A C 1
ATOM 671 O O . LYS A 1 86 ? -2.808 7.228 9.845 1.00 94.44 86 LYS A O 1
ATOM 676 N N . GLU A 1 87 ? -3.107 6.987 7.623 1.00 94.56 87 GLU A N 1
ATOM 677 C CA . GLU A 1 87 ? -4.351 6.223 7.727 1.00 94.56 87 GLU A CA 1
ATOM 678 C C . GLU A 1 87 ? -4.134 4.870 8.407 1.00 94.56 87 GLU A C 1
ATOM 680 O O . GLU A 1 87 ? -4.921 4.502 9.267 1.00 94.56 87 GLU A O 1
ATOM 685 N N . ILE A 1 88 ? -3.020 4.181 8.129 1.00 93.56 88 ILE A N 1
ATOM 686 C CA . ILE A 1 88 ? -2.624 2.948 8.831 1.00 93.56 88 ILE A CA 1
ATOM 687 C C . ILE A 1 88 ? -2.490 3.201 10.335 1.00 93.56 88 ILE A C 1
ATOM 689 O O . ILE A 1 88 ? -2.981 2.429 11.157 1.00 93.56 88 ILE A O 1
ATOM 693 N N . THR A 1 89 ? -1.833 4.300 10.707 1.00 92.94 89 THR A N 1
ATOM 694 C CA . THR A 1 89 ? -1.659 4.679 12.113 1.00 92.94 89 THR A CA 1
ATOM 695 C C . THR A 1 89 ? -3.004 5.001 12.766 1.00 92.94 89 THR A C 1
ATOM 697 O O . THR A 1 89 ? -3.236 4.603 13.905 1.00 92.94 89 THR A O 1
ATOM 700 N N . MET A 1 90 ? -3.905 5.680 12.052 1.00 92.06 90 MET A N 1
ATOM 701 C CA . MET A 1 90 ? -5.266 5.938 12.519 1.00 92.06 90 MET A CA 1
ATOM 702 C C . MET A 1 90 ? -6.046 4.635 12.725 1.00 92.06 90 MET A C 1
ATOM 704 O O . MET A 1 90 ? -6.565 4.438 13.821 1.00 92.06 90 MET A O 1
ATOM 708 N N . SER A 1 91 ? -6.050 3.723 11.745 1.00 92.12 91 SER A N 1
ATOM 709 C CA . SER A 1 91 ? -6.712 2.413 11.841 1.00 92.12 91 SER A CA 1
ATOM 710 C C . SER A 1 91 ? -6.222 1.622 13.057 1.00 92.12 91 SER A C 1
ATOM 712 O O . SER A 1 91 ? -7.021 1.129 13.852 1.00 92.12 91 SER A O 1
ATOM 714 N N . ASN A 1 92 ? -4.903 1.584 13.274 1.00 90.94 92 ASN A N 1
ATOM 715 C CA . ASN A 1 92 ? -4.316 0.931 14.445 1.00 90.94 92 ASN A CA 1
ATOM 716 C C . ASN A 1 92 ? -4.806 1.559 15.765 1.00 90.94 92 ASN A C 1
ATOM 718 O O . ASN A 1 92 ? -5.092 0.838 16.720 1.00 90.94 92 ASN A O 1
ATOM 722 N N . ASN A 1 93 ? -4.929 2.890 15.827 1.00 90.31 93 ASN A N 1
ATOM 723 C CA . ASN A 1 93 ? -5.369 3.607 17.029 1.00 90.31 93 ASN A CA 1
ATOM 724 C C . ASN A 1 93 ? -6.858 3.408 17.349 1.00 90.31 93 ASN A C 1
ATOM 726 O O . ASN A 1 93 ? -7.230 3.462 18.520 1.00 90.31 93 ASN A O 1
ATOM 730 N N . ILE A 1 94 ? -7.702 3.173 16.340 1.00 89.50 94 ILE A N 1
ATOM 731 C CA . ILE A 1 94 ? -9.145 2.922 16.515 1.00 89.50 94 ILE A CA 1
ATOM 732 C C . ILE A 1 94 ? -9.481 1.434 16.713 1.00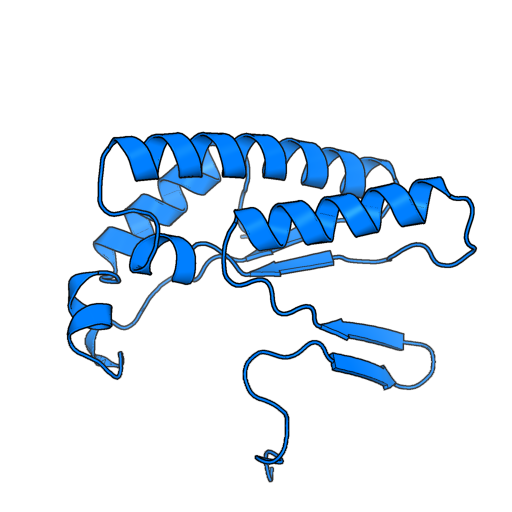 89.50 94 ILE A C 1
ATOM 734 O O . ILE A 1 94 ? -10.652 1.070 16.771 1.00 89.50 94 ILE A O 1
ATOM 738 N N . GLY A 1 95 ? -8.467 0.573 16.856 1.00 88.56 95 GLY A N 1
ATOM 739 C CA . GLY A 1 95 ? -8.648 -0.855 17.130 1.00 88.56 95 GLY A CA 1
ATOM 740 C C . GLY A 1 95 ? -8.784 -1.739 15.888 1.00 88.56 95 GLY A C 1
ATOM 741 O O . GLY A 1 95 ? -9.146 -2.902 16.028 1.00 88.56 95 GLY A O 1
ATOM 742 N N . SER A 1 96 ? -8.457 -1.222 14.701 1.00 91.06 96 SER A N 1
ATOM 743 C CA . SER A 1 96 ? -8.421 -1.959 13.432 1.00 91.06 96 SER A CA 1
ATOM 744 C C . SER A 1 96 ? -6.974 -2.140 12.962 1.00 91.06 96 SER A C 1
ATOM 746 O O . SER A 1 96 ? -6.502 -1.376 12.115 1.00 91.06 96 SER A O 1
ATOM 748 N N . PRO A 1 97 ? -6.226 -3.113 13.516 1.00 92.31 97 PRO A N 1
ATOM 749 C CA . PRO A 1 97 ? -4.832 -3.325 13.156 1.00 92.31 97 PRO A CA 1
ATOM 750 C C . PRO A 1 97 ? -4.667 -3.579 11.654 1.00 92.31 97 PRO A C 1
ATOM 752 O O . PRO A 1 97 ? -5.431 -4.337 11.055 1.00 92.31 97 PRO A O 1
ATOM 755 N N . VAL A 1 98 ? -3.641 -2.972 11.055 1.00 93.06 98 VAL A N 1
ATOM 756 C CA . VAL A 1 98 ? -3.320 -3.135 9.632 1.00 93.06 98 VAL A CA 1
ATOM 757 C C . VAL A 1 98 ? -2.042 -3.952 9.455 1.00 93.06 98 VAL A C 1
ATOM 759 O O . VAL A 1 98 ? -0.970 -3.557 9.911 1.00 93.06 98 VAL A O 1
ATOM 762 N N . ALA A 1 99 ? -2.143 -5.066 8.733 1.00 92.31 99 ALA A N 1
ATOM 763 C CA . ALA A 1 99 ? -1.007 -5.845 8.259 1.00 92.31 99 ALA A CA 1
ATOM 764 C C . ALA A 1 99 ? -0.685 -5.468 6.806 1.00 92.31 99 ALA A C 1
ATOM 766 O O . 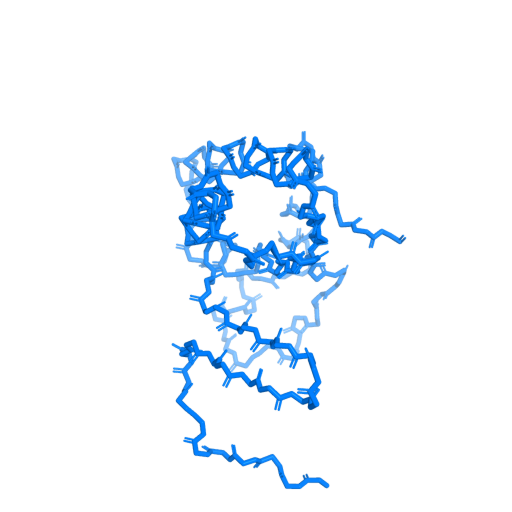ALA A 1 99 ? -1.483 -5.709 5.896 1.00 92.31 99 ALA A O 1
ATOM 767 N N . TRP A 1 100 ? 0.493 -4.882 6.587 1.00 90.62 100 TRP A N 1
ATOM 768 C CA . TRP A 1 100 ? 0.981 -4.572 5.247 1.00 90.62 100 TRP A CA 1
ATOM 769 C C . TRP A 1 100 ? 1.783 -5.731 4.661 1.00 90.62 100 TRP A C 1
ATOM 771 O O . TRP A 1 100 ? 2.690 -6.268 5.297 1.00 90.62 100 TRP A O 1
ATOM 781 N N . MET A 1 101 ? 1.488 -6.065 3.409 1.00 89.19 101 MET A N 1
ATOM 782 C CA . MET A 1 101 ? 2.129 -7.129 2.657 1.00 89.19 101 MET A CA 1
ATOM 783 C C . MET A 1 101 ? 2.660 -6.569 1.335 1.00 89.19 101 MET A C 1
ATOM 785 O O . MET A 1 101 ? 1.916 -6.053 0.502 1.00 89.19 101 MET A O 1
ATOM 789 N N . ILE A 1 102 ? 3.958 -6.728 1.105 1.00 86.31 102 ILE A N 1
ATOM 790 C CA . ILE A 1 102 ? 4.589 -6.543 -0.205 1.00 86.31 102 ILE A CA 1
ATOM 791 C C . ILE A 1 102 ? 5.308 -7.849 -0.551 1.00 86.31 102 ILE A C 1
ATOM 793 O O . ILE A 1 102 ? 5.870 -8.474 0.354 1.00 86.31 102 ILE A O 1
ATOM 797 N N . PRO A 1 103 ? 5.288 -8.316 -1.813 1.00 82.56 103 PRO A N 1
ATOM 798 C CA . PRO A 1 103 ? 5.992 -9.539 -2.175 1.00 82.56 103 PRO A CA 1
ATOM 799 C C . PRO A 1 103 ? 7.471 -9.478 -1.779 1.00 82.56 103 PRO A C 1
ATOM 801 O O . PRO A 1 103 ? 8.203 -8.569 -2.180 1.00 82.56 103 PRO A O 1
ATOM 804 N N . THR A 1 104 ? 7.907 -10.463 -0.993 1.00 82.00 104 THR A N 1
ATOM 805 C CA . THR A 1 104 ? 9.294 -10.580 -0.515 1.00 82.00 104 THR A CA 1
ATOM 806 C C . THR A 1 104 ? 10.269 -10.899 -1.643 1.00 82.00 104 THR A C 1
ATOM 808 O O . THR A 1 104 ? 11.437 -10.544 -1.552 1.00 82.00 104 THR A O 1
ATOM 811 N N . SER A 1 105 ? 9.776 -11.541 -2.703 1.00 84.12 105 SER A N 1
ATOM 812 C CA . SER A 1 105 ? 10.480 -11.784 -3.962 1.00 84.12 105 SER A CA 1
ATOM 813 C C . SER A 1 105 ? 9.484 -11.914 -5.118 1.00 84.12 105 SER A C 1
ATOM 815 O O . SER A 1 105 ? 8.305 -12.222 -4.913 1.00 84.12 105 SER A O 1
ATOM 817 N N . ILE A 1 106 ? 9.958 -11.687 -6.339 1.00 85.75 106 ILE A N 1
ATOM 818 C CA . ILE A 1 106 ? 9.267 -11.915 -7.601 1.00 85.75 106 ILE A CA 1
ATOM 819 C C . ILE A 1 106 ? 10.148 -12.796 -8.489 1.00 85.75 106 ILE A C 1
ATOM 821 O O . ILE A 1 106 ? 11.275 -12.465 -8.845 1.00 85.75 106 ILE A O 1
ATOM 825 N N . ASN A 1 107 ? 9.590 -13.922 -8.933 1.00 88.00 107 ASN A N 1
ATOM 826 C CA . ASN A 1 107 ? 10.217 -14.723 -9.976 1.00 88.00 107 ASN A CA 1
ATOM 827 C C . ASN A 1 107 ? 9.956 -14.081 -11.346 1.00 88.00 107 ASN A C 1
ATOM 829 O O . ASN A 1 107 ? 8.950 -14.381 -11.996 1.00 88.00 107 ASN A O 1
ATOM 833 N N . THR A 1 108 ? 10.877 -13.227 -11.798 1.00 86.00 108 THR A N 1
ATOM 834 C CA . THR A 1 108 ? 10.784 -12.524 -13.087 1.00 86.00 108 THR A CA 1
ATOM 835 C C . THR A 1 108 ? 10.515 -13.479 -14.252 1.00 86.00 108 THR A C 1
ATOM 837 O O . THR A 1 108 ? 9.682 -13.194 -15.109 1.00 86.00 108 THR A O 1
ATOM 840 N N . ALA A 1 109 ? 11.156 -14.654 -14.280 1.00 84.38 109 ALA A N 1
ATOM 841 C CA . ALA A 1 109 ? 11.004 -15.617 -15.374 1.00 84.38 109 ALA A CA 1
ATOM 842 C C . ALA A 1 109 ? 9.586 -16.213 -15.468 1.00 84.38 109 ALA A C 1
ATOM 844 O O . ALA A 1 109 ? 9.176 -16.656 -16.540 1.00 84.38 109 ALA A O 1
ATOM 845 N N . ALA A 1 110 ? 8.829 -16.201 -14.368 1.00 86.06 110 ALA A N 1
ATOM 846 C CA . ALA A 1 110 ? 7.458 -16.699 -14.314 1.00 86.06 110 ALA A CA 1
ATOM 847 C C . ALA A 1 110 ? 6.399 -15.639 -14.679 1.00 86.06 110 ALA A C 1
ATOM 849 O O . ALA A 1 110 ? 5.212 -15.963 -14.759 1.00 86.06 110 ALA A O 1
ATOM 850 N N . LEU A 1 111 ? 6.787 -14.377 -14.907 1.00 86.06 111 LEU A N 1
ATOM 851 C CA . LEU A 1 111 ? 5.849 -13.323 -15.295 1.00 86.06 111 LEU A CA 1
ATOM 852 C C . LEU A 1 111 ? 5.349 -13.546 -16.728 1.00 86.06 111 LEU A C 1
ATOM 854 O O . LEU A 1 111 ? 6.115 -13.821 -17.651 1.00 86.06 111 LEU A O 1
ATOM 858 N N . ASN A 1 112 ? 4.038 -13.406 -16.918 1.00 87.06 112 ASN A N 1
ATOM 859 C CA . ASN A 1 112 ? 3.333 -13.858 -18.117 1.00 87.06 112 ASN A CA 1
ATOM 860 C C . ASN A 1 112 ? 3.417 -12.908 -19.327 1.00 87.06 112 ASN A C 1
ATOM 862 O O . ASN A 1 112 ? 2.949 -13.261 -20.406 1.00 87.06 112 ASN A O 1
ATOM 866 N N . THR A 1 113 ? 3.995 -11.719 -19.164 1.00 87.00 113 THR A N 1
ATOM 867 C CA . THR A 1 113 ? 4.105 -10.685 -20.207 1.00 87.00 113 THR A CA 1
ATOM 868 C C . THR A 1 113 ? 5.492 -10.059 -20.183 1.00 87.00 113 THR A C 1
ATOM 870 O O . THR A 1 113 ? 6.091 -9.960 -19.114 1.00 87.00 113 THR A O 1
ATOM 873 N N . GLU A 1 114 ? 5.977 -9.606 -21.336 1.00 86.69 114 GLU A N 1
ATOM 874 C CA . GLU A 1 114 ? 7.274 -8.926 -21.459 1.00 86.69 114 GLU A CA 1
ATOM 875 C C . GLU A 1 114 ? 7.318 -7.622 -20.656 1.00 86.69 114 GLU A C 1
ATOM 877 O O . GLU A 1 114 ? 8.205 -7.466 -19.832 1.00 86.69 114 GLU A O 1
ATOM 882 N N . GLU A 1 115 ? 6.271 -6.799 -20.744 1.00 85.25 115 GLU A N 1
ATOM 883 C CA . GLU A 1 115 ? 6.109 -5.576 -19.943 1.00 85.25 115 GLU A CA 1
ATOM 884 C C . GLU A 1 115 ? 6.346 -5.818 -18.441 1.00 85.25 115 GLU A C 1
ATOM 886 O O . GLU A 1 115 ? 7.195 -5.188 -17.818 1.00 85.25 115 GLU A O 1
ATOM 891 N N . LYS A 1 116 ? 5.666 -6.809 -17.850 1.00 84.56 116 LYS A N 1
ATOM 892 C CA . LYS A 1 116 ? 5.902 -7.190 -16.447 1.00 84.56 116 LYS A CA 1
ATOM 893 C C . LYS A 1 116 ? 7.343 -7.623 -16.184 1.00 84.56 116 LYS A C 1
ATOM 895 O O . LYS A 1 116 ? 7.874 -7.309 -15.129 1.00 84.56 116 LYS A O 1
ATOM 900 N N . ARG A 1 117 ? 7.980 -8.353 -17.103 1.00 85.81 117 ARG A N 1
ATOM 901 C CA . ARG A 1 117 ? 9.386 -8.765 -16.945 1.00 85.81 117 ARG A CA 1
ATOM 902 C C . ARG A 1 117 ? 10.351 -7.591 -17.015 1.00 85.81 117 ARG A C 1
ATOM 904 O O . ARG A 1 117 ? 11.405 -7.665 -16.392 1.00 85.81 117 ARG A O 1
ATOM 911 N N . ASP A 1 118 ? 9.996 -6.538 -17.736 1.00 84.75 118 ASP A N 1
ATOM 912 C CA . ASP A 1 118 ? 10.823 -5.345 -17.873 1.00 84.75 118 ASP A CA 1
ATOM 913 C C . ASP A 1 118 ? 10.648 -4.362 -16.719 1.00 84.75 118 ASP A C 1
ATOM 915 O O . ASP A 1 118 ? 11.628 -3.737 -16.321 1.00 84.75 118 ASP A O 1
ATOM 919 N N . HIS A 1 119 ? 9.437 -4.269 -16.166 1.00 83.50 119 HIS A N 1
ATOM 920 C CA . HIS A 1 119 ? 9.079 -3.280 -15.148 1.00 83.50 119 HIS A CA 1
ATOM 921 C C . HIS A 1 119 ? 8.960 -3.836 -13.721 1.00 83.50 119 HIS A C 1
ATOM 923 O O . HIS A 1 119 ? 8.872 -3.054 -12.780 1.00 83.50 119 HIS A O 1
ATOM 929 N N . MET A 1 120 ? 8.935 -5.158 -13.533 1.00 86.12 120 MET A N 1
ATOM 930 C CA . MET A 1 120 ? 8.806 -5.808 -12.220 1.00 86.12 120 MET A CA 1
ATOM 931 C C . MET A 1 120 ? 9.898 -6.860 -11.990 1.00 86.12 120 MET A C 1
ATOM 933 O O . MET A 1 120 ? 9.614 -7.985 -11.563 1.00 86.12 120 MET A O 1
ATOM 937 N N . LYS A 1 121 ? 11.154 -6.527 -12.299 1.00 88.69 121 LYS A N 1
ATOM 938 C CA . LYS A 1 121 ? 12.285 -7.394 -11.942 1.00 88.69 121 LYS A CA 1
ATOM 939 C C . LYS A 1 121 ? 12.442 -7.446 -10.423 1.00 88.69 121 LYS A C 1
ATOM 941 O O . LYS A 1 121 ? 11.894 -6.616 -9.701 1.00 88.69 121 LYS A O 1
ATOM 946 N N . GLU A 1 122 ? 13.212 -8.408 -9.925 1.00 88.62 122 GLU A N 1
ATOM 947 C CA . GLU A 1 122 ? 13.494 -8.477 -8.489 1.00 88.62 122 GLU A CA 1
ATOM 948 C C . GLU A 1 122 ? 14.112 -7.167 -7.973 1.00 88.62 122 GLU A C 1
ATOM 950 O O . GLU A 1 122 ? 13.599 -6.611 -7.008 1.00 88.62 122 GLU A O 1
ATOM 955 N N . ASP A 1 123 ? 15.110 -6.618 -8.671 1.00 87.81 123 ASP A N 1
ATOM 956 C CA . ASP A 1 123 ? 15.765 -5.352 -8.303 1.00 87.81 123 ASP A CA 1
ATOM 957 C C . ASP A 1 123 ? 14.768 -4.175 -8.242 1.00 87.81 123 ASP A C 1
ATOM 959 O O . ASP A 1 123 ? 14.815 -3.334 -7.343 1.00 87.81 123 ASP A O 1
ATOM 963 N N . ASP A 1 124 ? 13.810 -4.140 -9.174 1.00 88.81 124 ASP A N 1
ATOM 964 C CA . ASP A 1 124 ? 12.746 -3.133 -9.221 1.00 88.81 124 ASP A CA 1
ATOM 965 C C . ASP A 1 124 ? 11.814 -3.227 -8.008 1.00 88.81 124 ASP A C 1
ATOM 967 O O . ASP A 1 124 ? 11.393 -2.218 -7.434 1.00 88.81 124 ASP A O 1
ATOM 971 N N . MET A 1 125 ? 11.487 -4.454 -7.612 1.00 90.38 125 MET A N 1
ATOM 972 C CA . MET A 1 125 ? 10.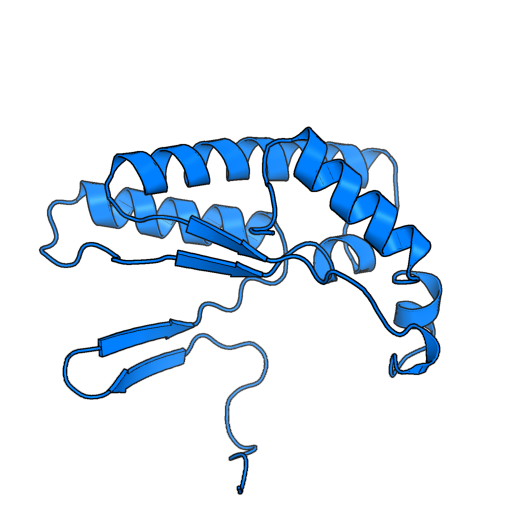643 -4.727 -6.456 1.00 90.38 125 MET A CA 1
ATOM 973 C C . MET A 1 125 ? 11.394 -4.522 -5.142 1.00 90.38 125 MET A C 1
ATOM 975 O O . MET A 1 125 ? 10.792 -4.075 -4.168 1.00 90.38 125 MET A O 1
ATOM 979 N N . GLU A 1 126 ? 12.703 -4.767 -5.108 1.00 90.00 126 GLU A N 1
ATOM 980 C CA . GLU A 1 126 ? 13.567 -4.443 -3.974 1.00 90.00 126 GLU A CA 1
ATOM 981 C C . GLU A 1 126 ? 13.635 -2.937 -3.725 1.00 90.00 126 GLU A C 1
ATOM 983 O O . GLU A 1 126 ? 13.461 -2.483 -2.586 1.00 90.00 126 GLU A O 1
ATOM 988 N N . ALA A 1 127 ? 13.796 -2.148 -4.789 1.00 88.56 127 ALA A N 1
ATOM 989 C CA . ALA A 1 127 ? 13.720 -0.696 -4.706 1.00 88.56 127 ALA A CA 1
ATOM 990 C C . ALA A 1 127 ? 12.355 -0.250 -4.159 1.00 88.56 127 ALA A C 1
ATOM 992 O O . ALA A 1 127 ? 12.292 0.583 -3.252 1.00 88.56 127 ALA A O 1
ATOM 993 N N . MET A 1 128 ? 11.264 -0.865 -4.629 1.00 89.31 128 MET A N 1
ATOM 994 C CA . MET A 1 128 ? 9.922 -0.569 -4.129 1.00 89.31 128 MET A CA 1
ATOM 995 C C . MET A 1 128 ? 9.772 -0.912 -2.638 1.00 89.31 128 MET A C 1
ATOM 997 O O . MET A 1 128 ? 9.329 -0.071 -1.856 1.00 89.31 128 MET A O 1
ATOM 1001 N N . ARG A 1 129 ? 10.217 -2.097 -2.199 1.00 90.19 129 ARG A N 1
ATOM 1002 C CA . ARG A 1 129 ? 10.234 -2.481 -0.774 1.00 90.19 129 ARG A CA 1
ATOM 1003 C C . ARG A 1 129 ? 10.987 -1.465 0.078 1.00 90.19 129 ARG A C 1
ATOM 1005 O O . ARG A 1 129 ? 10.507 -1.084 1.144 1.00 90.19 129 ARG A O 1
ATOM 1012 N N . THR A 1 130 ? 12.120 -0.978 -0.418 1.00 89.81 130 THR A N 1
ATOM 1013 C CA . THR A 1 130 ? 12.928 0.039 0.263 1.00 89.81 130 THR A CA 1
ATOM 1014 C C . THR A 1 130 ? 12.169 1.358 0.417 1.00 89.81 130 THR A C 1
ATOM 1016 O O . THR A 1 130 ? 12.217 1.971 1.483 1.00 89.81 130 THR A O 1
ATOM 1019 N N . VAL A 1 131 ? 11.426 1.792 -0.608 1.00 89.31 131 VAL A N 1
ATOM 1020 C CA . VAL A 1 131 ? 10.606 3.014 -0.548 1.00 89.31 131 VAL A CA 1
ATOM 1021 C C . VAL A 1 131 ? 9.507 2.896 0.503 1.00 89.31 131 VAL A C 1
ATOM 1023 O O . VAL A 1 131 ? 9.376 3.792 1.337 1.00 89.31 131 VAL A O 1
ATOM 1026 N N . TYR A 1 132 ? 8.750 1.798 0.501 1.00 89.81 132 TYR A N 1
ATOM 1027 C CA . TYR A 1 132 ? 7.692 1.573 1.490 1.00 89.81 132 TYR A CA 1
ATOM 1028 C C . TYR A 1 132 ? 8.254 1.489 2.915 1.00 89.81 132 TYR A C 1
ATOM 1030 O O . TYR A 1 132 ? 7.753 2.172 3.813 1.00 89.81 132 TYR A O 1
ATOM 1038 N N . ALA A 1 133 ? 9.354 0.754 3.110 1.00 88.31 133 ALA A N 1
ATOM 1039 C CA . ALA A 1 133 ? 10.012 0.639 4.409 1.00 88.31 133 ALA A CA 1
ATOM 1040 C C . ALA A 1 133 ? 10.515 1.996 4.931 1.00 88.31 133 ALA A C 1
ATOM 1042 O O . ALA A 1 133 ? 10.295 2.332 6.095 1.00 88.31 133 ALA A O 1
ATOM 1043 N N . ALA A 1 134 ? 11.121 2.819 4.066 1.00 88.06 134 ALA A N 1
ATOM 1044 C CA . ALA A 1 134 ? 11.581 4.163 4.420 1.00 88.06 134 ALA A CA 1
ATOM 1045 C C . ALA A 1 134 ? 10.436 5.114 4.817 1.00 88.06 134 ALA A C 1
ATOM 1047 O O . ALA A 1 134 ? 10.662 6.088 5.533 1.00 88.06 134 ALA A O 1
ATOM 1048 N N . LEU A 1 135 ? 9.211 4.841 4.361 1.00 87.25 135 LEU A N 1
ATOM 1049 C CA . LEU A 1 135 ? 8.010 5.620 4.671 1.00 87.25 135 LEU A CA 1
ATOM 1050 C C . LEU A 1 135 ? 7.200 5.048 5.846 1.00 87.25 135 LEU A C 1
ATOM 1052 O O . LEU A 1 135 ? 6.099 5.528 6.126 1.00 87.25 135 LEU A O 1
ATOM 1056 N N . GLY A 1 136 ? 7.749 4.058 6.556 1.00 81.56 136 GLY A N 1
ATOM 1057 C CA . GLY A 1 136 ? 7.134 3.460 7.743 1.00 81.56 136 GLY A CA 1
ATOM 1058 C C . GLY A 1 136 ? 6.068 2.410 7.435 1.00 81.56 136 GLY A C 1
ATOM 1059 O O . GLY A 1 136 ? 5.417 1.924 8.355 1.00 81.56 136 GLY A O 1
ATOM 1060 N N . VAL A 1 137 ? 5.906 2.032 6.166 1.00 82.56 137 VAL A N 1
ATOM 1061 C CA . VAL A 1 137 ? 5.048 0.921 5.757 1.00 82.56 137 VAL A CA 1
ATOM 1062 C C . VAL A 1 137 ? 5.904 -0.343 5.738 1.00 82.56 137 VAL A C 1
ATOM 1064 O O . VAL A 1 137 ? 6.471 -0.739 4.720 1.00 82.56 137 VAL A O 1
ATOM 1067 N N . LEU A 1 138 ? 6.071 -0.931 6.920 1.00 74.06 138 LEU A N 1
ATOM 1068 C CA . LEU A 1 138 ? 6.875 -2.133 7.110 1.00 74.06 138 LEU A CA 1
ATOM 1069 C C . LEU A 1 138 ? 6.024 -3.363 6.797 1.00 74.06 138 LEU A C 1
ATOM 1071 O O . LEU A 1 138 ? 4.929 -3.516 7.337 1.00 74.06 138 LEU A O 1
ATOM 1075 N N . SER A 1 139 ? 6.531 -4.260 5.951 1.00 61.53 139 SER A N 1
ATOM 1076 C CA . SER A 1 139 ? 5.964 -5.605 5.876 1.00 61.53 139 SER A CA 1
ATOM 1077 C C . SER A 1 139 ? 6.182 -6.308 7.208 1.00 61.53 139 SER A C 1
ATOM 1079 O O . SER A 1 139 ? 7.299 -6.264 7.728 1.00 61.53 139 SER A O 1
ATOM 1081 N N . SER A 1 140 ? 5.157 -6.975 7.739 1.00 52.00 140 SER A N 1
ATOM 1082 C CA . SER A 1 140 ? 5.354 -7.894 8.861 1.00 52.00 140 SER A CA 1
ATOM 1083 C C . SER A 1 140 ? 6.366 -8.959 8.437 1.00 52.00 140 SER A C 1
ATOM 1085 O O . SER A 1 140 ? 6.100 -9.726 7.509 1.00 52.00 140 SER A O 1
ATOM 1087 N N . SER A 1 141 ? 7.540 -8.936 9.061 1.00 34.84 141 SER A N 1
ATOM 1088 C CA . SER A 1 141 ? 8.605 -9.931 8.906 1.00 34.84 141 SER A CA 1
ATOM 1089 C C . SER A 1 141 ? 8.350 -11.150 9.774 1.00 34.84 141 SER A C 1
ATOM 1091 O O . SER A 1 141 ? 7.993 -10.924 10.954 1.00 34.84 141 SER A O 1
#

Sequence (141 aa):
GAFNTTERKHADILISIGDIKLTFRWAPLAVDQLNVLKELNEASDSKSDSTTDLVVIGGGTWDRLHVYSTDEDQESHRSTVKQLTKEITMSNNIGSPVAWMIPTSINTAALNTEEKRDHMKEDDMEAMRTVYAALGVLSSS

Radius of gyration: 16.44 Å; chains: 1; bounding box: 37×41×39 Å

Secondary structure (DSSP, 8-state):
----TTSPTT--EEEEETTEEEEE----SHHHHHHHHHHHHHHHHTT-S---S-EEEE-SHHHHHHS-SSHHHHHHHHHHHHHHHHHHHHHHHTT--EEEE--S---GGG-SSHHHHHHS-HHHHHHHHHHHHHTT-----

Foldseek 3Di:
DDDPPPPDDQQWDWDDDPPDTDIDHRQAALQSLLVVLVVLLVVLVVPDPDNAQEAEDEYQLSLQLPQPDDPVSVVVSLVSLLSVLVSQVSCVVSNHHYAYDYDPADPLVPDPDPSSSVRPHRVSSVVSQVSNVVSVNHHDD